Protein AF-A0AAV2BZY0-F1 (afdb_monomer)

Radius of gyration: 17.58 Å; Cα contacts (8 Å, |Δi|>4): 287; chains: 1; bounding box: 52×37×57 Å

Foldseek 3Di:
DPPPDFDWFKAKEKEFFFFWPDQPPVCVVPAAWKWKWKDFPRDIDTFAIDHGCPVPRTGPDGIDMDIDTAGPDQQRGAKMKIWIWRQDPPRDIDGQAMDIHRRQVVQWDDDDDDPPDPDDDPSYTYRYDQQQPPDCVVPVRDIHSDDD

Solvent-accessible surface area (backbone atoms only — not comparable to full-atom values): 8753 Å² total; per-residue (Å²): 134,88,84,78,70,79,54,69,36,47,30,34,41,38,39,50,38,52,25,65,43,82,58,58,78,85,52,57,84,74,59,47,25,40,28,42,42,40,36,42,87,93,45,80,46,75,52,58,61,18,81,46,37,90,86,42,45,42,36,84,53,45,69,49,74,51,80,41,82,39,48,66,52,65,92,64,44,60,48,39,35,41,31,37,30,29,49,46,81,93,76,45,72,42,80,77,29,62,42,73,43,68,62,53,65,82,35,54,55,75,82,83,74,68,95,78,76,88,69,76,77,70,75,54,48,38,30,56,46,72,45,62,80,67,55,58,86,84,36,82,53,51,64,40,27,49,78,132

pLDDT: mean 74.7, std 18.31, range [28.97, 95.56]

Organism: NCBI:txid280406

Sequence (148 aa):
PFEIRPRFAVHRIEILLWGLRELRRSHWRHVDRPRIDIECAGHLLHSSVIFNYRQHSNFPKTLECMDLELPEQEEYLPPLILKLIDTKSFGRKNVIATHVLTRLQEYIFRPQTSIGDKNSYSRVSHIVLNVEHAEQDEYPDAFLVTTV

Nearest PDB structures (foldseek):
  9b8k-assembly1_A  TM=9.114E-01  e=7.476E-09  Homo sapiens
  1dji-assembly2_B  TM=6.423E-01  e=4.759E-03  Rattus norvegicus
  7t8t-assembly1_A  TM=6.866E-01  e=1.236E-02  Rattus norvegicus
  1djw-assembly1_A  TM=6.329E-01  e=1.169E-02  Rattus norvegicus
  1djy-assembly2_B  TM=5.702E-01  e=1.236E-02  Rattus norvegicus

Secondary structure (DSSP, 8-state):
--S-PPPEEEEEEEEE--B-B---HHHHTT-SSEEEEEEETTEEEEPPP-S-TTT--B-S-SEEEEEEEEESSGGGPPPEEEEEEEE-GGG-EEEEEEEEES-GGGGEE-----TT--S---S-EEEEEETT---TTT-TT--B----

InterPro domains:
  IPR037721 Ferlin family [PTHR12546] (1-119)

Mean predicted aligned error: 9.79 Å

Structure (mmCIF, N/CA/C/O backbone):
data_AF-A0AAV2BZY0-F1
#
_entry.id   AF-A0AAV2BZY0-F1
#
loop_
_atom_site.group_PDB
_atom_site.id
_atom_site.type_symbol
_atom_site.labe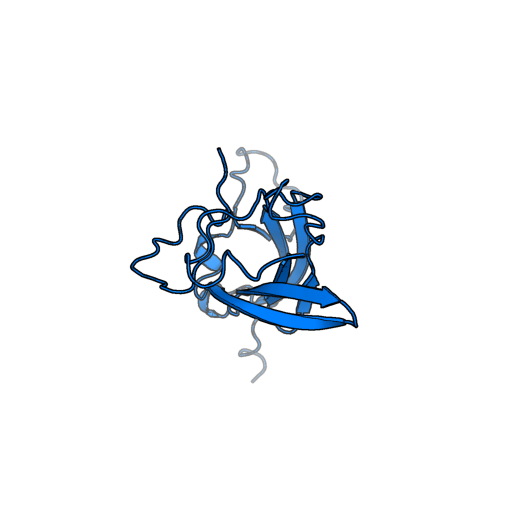l_atom_id
_atom_site.label_alt_id
_atom_site.label_comp_id
_atom_site.label_asym_id
_atom_site.label_entity_id
_atom_site.label_seq_id
_atom_site.pdbx_PDB_ins_code
_atom_site.Cartn_x
_atom_site.Cartn_y
_atom_site.Cartn_z
_atom_site.occupancy
_atom_site.B_iso_or_equiv
_atom_site.auth_seq_id
_atom_site.auth_comp_id
_atom_site.auth_asym_id
_atom_site.auth_atom_id
_atom_site.pdbx_PDB_model_num
ATOM 1 N N . PRO A 1 1 ? -35.177 6.551 16.671 1.00 51.72 1 PRO A N 1
ATOM 2 C CA . PRO A 1 1 ? -34.163 5.984 17.596 1.00 51.72 1 PRO A CA 1
ATOM 3 C C . PRO A 1 1 ? -32.765 6.546 17.277 1.00 51.72 1 PRO A C 1
ATOM 5 O O . PRO A 1 1 ? -32.208 6.233 16.232 1.00 51.72 1 PRO A O 1
ATOM 8 N N . PHE A 1 2 ? -32.250 7.440 18.128 1.00 54.38 2 PHE A N 1
ATOM 9 C CA . PHE A 1 2 ? -30.999 8.201 17.925 1.00 54.38 2 PHE A CA 1
ATOM 10 C C . PHE A 1 2 ? -29.735 7.429 18.379 1.00 54.38 2 PHE A C 1
ATOM 12 O O . PHE A 1 2 ? -28.619 7.904 18.214 1.00 54.38 2 PHE A O 1
ATOM 19 N N . GLU A 1 3 ? -29.916 6.226 18.930 1.00 57.94 3 GLU A N 1
ATOM 20 C CA . GLU A 1 3 ? -28.905 5.465 19.683 1.00 57.94 3 GLU A CA 1
ATOM 21 C C . GLU A 1 3 ? -28.119 4.414 18.879 1.00 57.94 3 GLU A C 1
ATOM 23 O O . GLU A 1 3 ? -27.300 3.707 19.449 1.00 57.94 3 GLU A O 1
ATOM 28 N N . ILE A 1 4 ? -28.330 4.295 17.564 1.00 68.44 4 ILE A N 1
ATOM 29 C CA . ILE A 1 4 ? -27.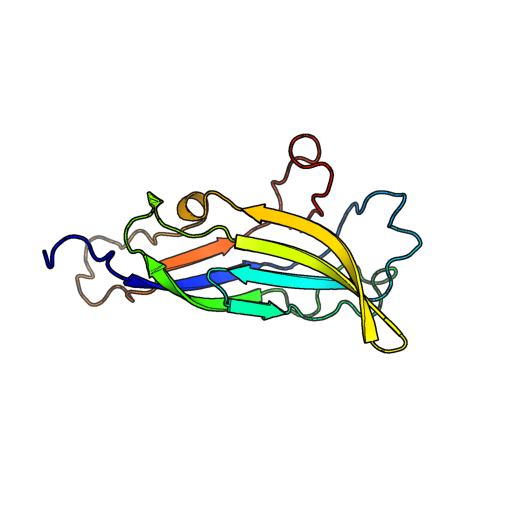715 3.221 16.750 1.00 68.44 4 ILE A CA 1
ATOM 30 C C . ILE A 1 4 ? -26.646 3.743 15.778 1.00 68.44 4 ILE A C 1
ATOM 32 O O . ILE A 1 4 ? -26.139 2.993 14.946 1.00 68.44 4 ILE A O 1
ATOM 36 N N . ARG A 1 5 ? -26.308 5.039 15.822 1.00 72.31 5 ARG A N 1
ATOM 37 C CA . ARG A 1 5 ? -25.278 5.592 14.935 1.00 72.31 5 ARG A CA 1
ATOM 38 C C . ARG A 1 5 ? -23.893 5.269 15.515 1.00 72.31 5 ARG A C 1
ATOM 40 O O . ARG A 1 5 ? -23.619 5.704 16.634 1.00 72.31 5 ARG A O 1
ATOM 47 N N . PRO A 1 6 ? -23.020 4.551 14.784 1.00 75.56 6 PRO A N 1
ATOM 48 C CA . PRO A 1 6 ? -21.655 4.324 15.237 1.00 75.56 6 PRO A CA 1
ATOM 49 C C . PRO A 1 6 ? -20.943 5.665 15.407 1.00 75.56 6 PRO A C 1
ATOM 51 O O . PRO A 1 6 ? -21.145 6.602 14.627 1.00 75.56 6 PRO A O 1
ATOM 54 N N . ARG A 1 7 ? -20.148 5.769 16.469 1.00 86.44 7 ARG A N 1
ATOM 55 C CA . ARG A 1 7 ? -19.311 6.940 16.711 1.00 86.44 7 ARG A CA 1
ATOM 56 C C . ARG A 1 7 ? -18.070 6.820 15.843 1.00 86.44 7 ARG A C 1
ATOM 58 O O . ARG A 1 7 ? -17.599 5.712 15.625 1.00 86.44 7 ARG A O 1
ATOM 65 N N . PHE A 1 8 ? -17.560 7.943 15.356 1.00 89.06 8 PHE A N 1
ATOM 66 C CA . PHE A 1 8 ? -16.366 7.980 14.517 1.00 89.06 8 PHE A CA 1
ATOM 67 C C . PHE A 1 8 ? -15.249 8.740 15.223 1.00 89.06 8 PHE A C 1
ATOM 69 O O . PHE A 1 8 ? -15.494 9.733 15.916 1.00 89.06 8 PHE A O 1
ATOM 76 N N . ALA A 1 9 ? -14.023 8.278 15.015 1.00 88.56 9 ALA A N 1
ATOM 77 C CA . ALA A 1 9 ? -12.807 8.952 15.428 1.00 88.56 9 ALA A CA 1
ATOM 78 C C . ALA A 1 9 ? -11.810 8.981 14.270 1.00 88.56 9 ALA A C 1
ATOM 80 O O . ALA A 1 9 ? -11.793 8.097 13.408 1.00 88.56 9 ALA A O 1
ATOM 81 N N . VAL A 1 10 ? -10.968 10.010 14.261 1.00 88.31 10 VAL A N 1
ATOM 82 C CA . VAL A 1 10 ? -9.883 10.114 13.288 1.00 88.31 10 VAL A CA 1
ATOM 83 C C . VAL A 1 10 ? -8.828 9.068 13.633 1.00 88.31 10 VAL A C 1
ATOM 85 O O . VAL A 1 10 ? -8.380 8.992 14.768 1.00 88.31 10 VAL A O 1
ATOM 88 N N . HIS A 1 11 ? -8.430 8.271 12.656 1.00 87.31 11 HIS A N 1
ATOM 89 C CA . HIS A 1 11 ? -7.357 7.292 12.745 1.00 87.31 11 HIS A CA 1
ATOM 90 C C . HIS A 1 11 ? -6.281 7.670 11.736 1.00 87.31 11 HIS A C 1
ATOM 92 O O . HIS A 1 11 ? -6.602 7.997 10.594 1.00 87.31 11 HIS A O 1
ATOM 98 N N . ARG A 1 12 ? -5.013 7.591 12.137 1.00 89.25 12 ARG A N 1
ATOM 99 C CA . ARG A 1 12 ? -3.873 7.720 11.231 1.00 89.25 12 ARG A CA 1
ATOM 100 C C . ARG A 1 12 ? -3.354 6.334 10.905 1.00 89.25 12 ARG A C 1
ATOM 102 O O . ARG A 1 12 ? -2.847 5.633 11.776 1.00 89.25 12 ARG A O 1
ATOM 109 N N . ILE A 1 13 ? -3.461 5.946 9.645 1.00 88.25 13 ILE A N 1
ATOM 110 C CA . ILE A 1 13 ? -2.843 4.722 9.148 1.00 88.25 13 ILE A CA 1
ATOM 111 C C . ILE A 1 13 ? -1.455 5.078 8.638 1.00 88.25 13 ILE A C 1
ATOM 113 O O . ILE A 1 13 ? -1.320 5.922 7.757 1.00 88.25 13 ILE A O 1
ATOM 117 N N . GLU A 1 14 ? -0.440 4.429 9.191 1.00 87.56 14 GLU A N 1
ATOM 118 C CA . GLU A 1 14 ? 0.966 4.521 8.819 1.00 87.56 14 GLU A CA 1
ATOM 119 C C . GLU A 1 14 ? 1.402 3.189 8.208 1.00 87.56 14 GLU A C 1
ATOM 121 O O . GLU A 1 14 ? 1.343 2.127 8.830 1.00 87.56 14 GLU A O 1
ATOM 126 N N . ILE A 1 15 ? 1.831 3.243 6.953 1.00 85.19 15 ILE A N 1
ATOM 127 C CA . ILE A 1 15 ? 2.228 2.075 6.180 1.00 85.19 15 ILE A CA 1
ATOM 128 C C . ILE A 1 15 ? 3.722 2.147 5.931 1.00 85.19 15 ILE A C 1
ATOM 130 O O . ILE A 1 15 ? 4.226 3.108 5.341 1.00 85.19 15 ILE A O 1
ATOM 134 N N . LEU A 1 16 ? 4.414 1.097 6.357 1.00 85.75 16 LEU A N 1
ATOM 135 C CA . LEU A 1 16 ? 5.848 0.979 6.226 1.00 85.75 16 LEU A CA 1
ATOM 136 C C . LEU A 1 16 ? 6.195 0.133 4.986 1.00 85.75 16 LEU A C 1
ATOM 138 O O . LEU A 1 16 ? 5.862 -1.044 4.887 1.00 85.75 16 LEU A O 1
ATOM 142 N N . LEU A 1 17 ? 6.842 0.760 4.007 1.00 83.81 17 LEU A N 1
ATOM 143 C CA . LEU A 1 17 ? 7.080 0.268 2.653 1.00 83.81 17 LEU A CA 1
ATOM 144 C C . LEU A 1 17 ? 8.581 0.132 2.380 1.00 83.81 17 LEU A C 1
ATOM 146 O O . LEU A 1 17 ? 9.199 1.013 1.796 1.00 83.81 17 LEU A O 1
ATOM 150 N N . TRP A 1 18 ? 9.207 -0.968 2.786 1.00 82.25 18 TRP A N 1
ATOM 151 C CA . TRP A 1 18 ? 10.659 -1.125 2.614 1.00 82.25 18 TRP A CA 1
ATOM 152 C C . TRP A 1 18 ? 11.043 -1.573 1.212 1.00 82.25 18 TRP A C 1
ATOM 154 O O . TRP A 1 18 ? 11.889 -0.959 0.563 1.00 82.25 18 TRP A O 1
ATOM 164 N N . GLY A 1 19 ? 10.394 -2.616 0.707 1.00 81.38 19 GLY A N 1
ATOM 165 C CA . GLY A 1 19 ? 10.652 -3.146 -0.623 1.00 81.38 19 GLY A CA 1
ATOM 166 C C . GLY A 1 19 ? 9.824 -4.379 -0.923 1.00 81.38 19 GLY A C 1
ATOM 167 O O . GLY A 1 19 ? 9.108 -4.863 -0.064 1.00 81.38 19 GLY A O 1
ATOM 168 N N . LEU A 1 20 ? 9.907 -4.882 -2.150 1.00 80.00 20 LEU A N 1
ATOM 169 C CA . LEU A 1 20 ? 9.185 -6.074 -2.593 1.00 80.00 20 LEU A CA 1
ATOM 170 C C . LEU A 1 20 ? 10.152 -7.252 -2.719 1.00 80.00 20 LEU A C 1
ATOM 172 O O . LEU A 1 20 ? 11.071 -7.223 -3.545 1.00 80.00 20 LEU A O 1
ATOM 176 N N . ARG A 1 21 ? 9.926 -8.322 -1.958 1.00 75.69 21 ARG A N 1
ATOM 177 C CA . ARG A 1 21 ? 10.682 -9.578 -2.071 1.00 75.69 21 ARG A CA 1
ATOM 178 C C . ARG A 1 21 ? 9.770 -10.707 -2.542 1.00 75.69 21 ARG A C 1
ATOM 180 O O . ARG A 1 21 ? 8.557 -10.646 -2.382 1.00 75.69 21 ARG A O 1
ATOM 187 N N . GLU A 1 22 ? 10.374 -11.712 -3.173 1.00 67.81 22 GLU A N 1
ATOM 188 C CA . GLU A 1 22 ? 9.730 -13.011 -3.424 1.00 67.81 22 GLU A CA 1
ATOM 189 C C . GLU A 1 22 ? 8.373 -12.967 -4.148 1.00 67.81 22 GLU A C 1
ATOM 191 O O . GLU A 1 22 ? 7.517 -13.827 -3.943 1.00 67.81 22 GLU A O 1
ATOM 196 N N . LEU A 1 23 ? 8.181 -12.015 -5.075 1.00 67.19 23 LEU A N 1
ATOM 197 C CA . LEU A 1 23 ? 7.065 -12.112 -6.021 1.00 67.19 23 LEU A CA 1
ATOM 198 C C . LEU A 1 23 ? 7.095 -13.510 -6.676 1.00 67.19 23 LEU A C 1
ATOM 200 O O . LEU A 1 23 ? 8.172 -14.024 -6.997 1.00 67.19 23 LEU A O 1
ATOM 204 N N . ARG A 1 24 ? 5.936 -14.158 -6.865 1.00 62.59 24 ARG A N 1
ATOM 205 C CA . ARG A 1 24 ? 5.874 -15.496 -7.487 1.00 62.59 24 ARG A CA 1
ATOM 206 C C . ARG A 1 24 ? 6.709 -15.503 -8.779 1.00 62.59 24 ARG A C 1
ATOM 208 O O . ARG A 1 24 ? 6.625 -14.571 -9.583 1.00 62.59 24 ARG A O 1
ATOM 215 N N . ARG A 1 25 ? 7.523 -16.548 -8.995 1.00 56.56 25 ARG A N 1
ATOM 216 C CA . ARG A 1 25 ? 8.479 -16.636 -10.127 1.00 56.56 25 ARG A CA 1
ATOM 217 C C . ARG A 1 25 ? 7.832 -16.416 -11.506 1.00 56.56 25 ARG A C 1
ATOM 219 O O . ARG A 1 25 ? 8.516 -15.956 -12.418 1.00 56.56 25 ARG A O 1
ATOM 226 N N . SER A 1 26 ? 6.536 -16.704 -11.654 1.00 59.69 26 SER A N 1
ATOM 227 C CA . SER A 1 26 ? 5.738 -16.401 -12.853 1.00 59.69 26 SER A CA 1
ATOM 228 C C . SER A 1 26 ? 5.624 -14.897 -13.140 1.00 59.69 26 SER A C 1
ATOM 230 O O . SER A 1 26 ? 5.683 -14.486 -14.296 1.00 59.69 26 SER A O 1
ATOM 232 N N . HIS A 1 27 ? 5.523 -14.064 -12.103 1.00 58.88 27 HIS A N 1
ATOM 233 C CA . HIS A 1 27 ? 5.349 -12.615 -12.213 1.00 58.88 27 HIS A CA 1
ATOM 234 C C . HIS A 1 27 ? 6.687 -11.853 -12.269 1.00 58.88 27 HIS A C 1
ATOM 236 O O . HIS A 1 27 ? 6.748 -10.772 -12.855 1.00 58.88 27 HIS A O 1
ATOM 242 N N . TRP A 1 28 ? 7.786 -12.433 -11.761 1.00 56.81 28 TRP A N 1
ATOM 243 C CA . TRP A 1 28 ? 9.121 -11.798 -11.719 1.00 56.81 28 TRP A CA 1
ATOM 244 C C . TRP A 1 28 ? 9.620 -11.267 -13.064 1.00 56.81 28 TRP A C 1
ATOM 246 O O . TRP A 1 2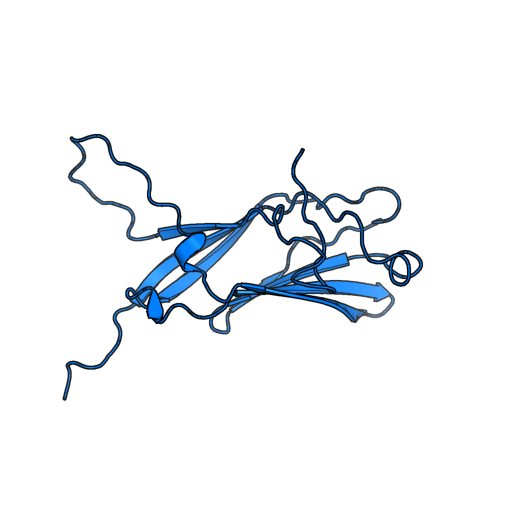8 ? 10.239 -10.207 -13.135 1.00 56.81 28 TRP A O 1
ATOM 256 N N . ARG A 1 29 ? 9.365 -11.994 -14.158 1.00 61.12 29 ARG A N 1
ATOM 257 C CA . ARG A 1 29 ? 9.892 -11.618 -15.480 1.00 61.12 29 ARG A CA 1
ATOM 258 C C . ARG A 1 29 ? 9.192 -10.395 -16.067 1.00 61.12 29 ARG A C 1
ATOM 260 O O . ARG A 1 29 ? 9.771 -9.730 -16.925 1.00 61.12 29 ARG A O 1
ATOM 267 N N . HIS A 1 30 ? 7.994 -10.067 -15.589 1.00 72.62 30 HIS A N 1
ATOM 268 C CA . HIS A 1 30 ? 7.137 -9.071 -16.216 1.00 72.62 30 HIS A CA 1
ATOM 269 C C . HIS A 1 30 ? 6.868 -7.840 -15.366 1.00 72.62 30 HIS A C 1
ATOM 271 O O . HIS A 1 30 ? 6.219 -6.959 -15.900 1.00 72.62 30 HIS A O 1
ATOM 277 N N . VAL A 1 31 ? 7.365 -7.712 -14.134 1.00 82.75 31 VAL A N 1
ATOM 278 C CA . VAL A 1 31 ? 7.217 -6.475 -13.341 1.00 82.75 31 VAL A CA 1
ATOM 279 C C . VAL A 1 31 ? 8.337 -5.484 -13.682 1.00 82.75 31 VAL A C 1
ATOM 281 O O . VAL A 1 31 ? 9.494 -5.879 -13.823 1.00 82.75 31 VAL A O 1
ATOM 284 N N . ASP A 1 32 ? 7.983 -4.209 -13.874 1.00 85.69 32 ASP A N 1
ATOM 285 C CA . ASP A 1 32 ? 8.921 -3.132 -14.244 1.00 85.69 32 ASP A CA 1
ATOM 286 C C . ASP A 1 32 ? 8.880 -2.008 -13.209 1.00 85.69 32 ASP A C 1
ATOM 288 O O . ASP A 1 32 ? 9.880 -1.726 -12.546 1.00 85.69 32 ASP A O 1
ATOM 292 N N . ARG A 1 33 ? 7.687 -1.428 -13.024 1.00 90.12 33 ARG A N 1
ATOM 293 C CA . ARG A 1 33 ? 7.473 -0.237 -12.203 1.00 90.12 33 ARG A CA 1
ATOM 294 C C . ARG A 1 33 ? 6.337 -0.444 -11.205 1.00 90.12 33 ARG A C 1
ATOM 296 O O . ARG A 1 33 ? 5.242 0.105 -11.387 1.00 90.12 33 ARG A O 1
ATOM 303 N N . PRO A 1 34 ? 6.557 -1.289 -10.186 1.00 89.88 34 PRO A N 1
ATOM 304 C CA . PRO A 1 34 ? 5.539 -1.599 -9.207 1.00 89.88 34 PRO A CA 1
ATOM 305 C C . PRO A 1 34 ? 5.304 -0.439 -8.238 1.00 89.88 34 PRO A C 1
ATOM 307 O O . PRO A 1 34 ? 6.203 0.346 -7.929 1.00 89.88 34 PRO A O 1
ATOM 310 N N . ARG A 1 35 ? 4.079 -0.374 -7.732 1.00 91.94 35 ARG A N 1
ATOM 311 C CA . ARG A 1 35 ? 3.652 0.454 -6.604 1.00 91.94 35 ARG A CA 1
ATOM 312 C C . ARG A 1 35 ? 2.580 -0.279 -5.808 1.00 91.94 35 ARG A C 1
ATOM 314 O O . ARG A 1 35 ? 1.984 -1.223 -6.324 1.00 91.94 35 ARG A O 1
ATOM 321 N N . ILE A 1 36 ? 2.285 0.188 -4.606 1.00 91.44 36 ILE A N 1
ATOM 322 C CA . ILE A 1 36 ? 1.183 -0.315 -3.794 1.00 91.44 36 ILE A CA 1
ATOM 323 C C . ILE A 1 36 ? 0.086 0.749 -3.744 1.00 91.44 36 ILE A C 1
ATOM 325 O O . ILE A 1 36 ? 0.334 1.902 -3.400 1.00 91.44 36 ILE A O 1
ATOM 329 N N . ASP A 1 37 ? -1.128 0.347 -4.101 1.00 93.50 37 ASP A N 1
ATOM 330 C CA . ASP A 1 37 ? -2.345 1.125 -3.898 1.00 93.50 37 ASP A CA 1
ATOM 331 C C . ASP A 1 37 ? -2.990 0.632 -2.586 1.00 93.50 37 ASP A C 1
ATOM 333 O O . ASP A 1 37 ? -3.318 -0.549 -2.466 1.00 93.50 37 ASP A O 1
ATOM 337 N N . ILE A 1 38 ? -3.120 1.517 -1.594 1.00 92.56 38 ILE A N 1
ATOM 338 C CA . ILE A 1 38 ? -3.696 1.255 -0.269 1.00 92.56 38 ILE A CA 1
ATOM 339 C C . ILE A 1 38 ? -5.104 1.846 -0.217 1.00 92.56 38 ILE A C 1
ATOM 341 O O . ILE A 1 38 ? -5.273 3.051 -0.388 1.00 92.56 38 ILE A O 1
ATOM 345 N N . GLU A 1 39 ? -6.108 1.018 0.043 1.00 94.81 39 GLU A N 1
ATOM 346 C CA . GLU A 1 39 ? -7.518 1.401 0.044 1.00 94.81 39 GLU A CA 1
ATOM 347 C C . GLU A 1 39 ? -8.187 1.037 1.375 1.00 94.81 39 GLU A C 1
ATOM 349 O O . GLU A 1 39 ? -8.107 -0.106 1.819 1.00 94.81 39 GLU A O 1
ATOM 354 N N . CYS A 1 40 ? -8.867 1.994 2.005 1.00 93.50 40 CYS A N 1
ATOM 355 C CA . CYS A 1 40 ? -9.621 1.786 3.244 1.00 93.50 40 CYS A CA 1
ATOM 356 C C . CYS A 1 40 ? -10.816 2.727 3.298 1.00 93.50 40 CYS A C 1
ATOM 358 O O . CYS A 1 40 ? -10.657 3.916 3.034 1.00 93.50 40 CYS A O 1
ATOM 360 N N . ALA A 1 41 ? -12.001 2.236 3.670 1.00 92.19 41 ALA A N 1
ATOM 361 C CA . ALA A 1 41 ? -13.184 3.085 3.865 1.00 92.19 41 ALA A CA 1
ATOM 362 C C . ALA A 1 41 ? -13.463 4.056 2.687 1.00 92.19 41 ALA A C 1
ATOM 364 O O . ALA A 1 41 ? -13.816 5.216 2.895 1.00 92.19 41 ALA A O 1
ATOM 365 N N . GLY A 1 42 ? -13.226 3.620 1.443 1.00 92.38 42 GLY A N 1
ATOM 366 C CA . GLY A 1 42 ? -13.386 4.446 0.235 1.00 92.38 42 GLY A CA 1
ATOM 367 C C . GLY A 1 42 ? -12.276 5.477 -0.026 1.00 92.38 42 GLY A C 1
ATOM 368 O O . GLY A 1 42 ? -12.345 6.198 -1.018 1.00 92.38 42 GLY A O 1
ATOM 369 N N . HIS A 1 43 ? -11.251 5.543 0.822 1.00 95.00 43 HIS A N 1
ATOM 370 C CA . HIS A 1 43 ? -10.066 6.375 0.628 1.00 95.00 43 HIS A CA 1
ATOM 371 C C . HIS A 1 43 ? -8.958 5.566 -0.038 1.00 95.00 43 HIS A C 1
ATOM 373 O O . HIS A 1 43 ? -8.799 4.379 0.242 1.00 95.00 43 HIS A O 1
ATOM 379 N N . LEU A 1 44 ? -8.187 6.219 -0.908 1.00 95.56 44 LEU A N 1
ATOM 380 C CA . LEU A 1 44 ? -7.127 5.599 -1.696 1.00 95.56 44 LEU A CA 1
ATOM 381 C C . LEU A 1 44 ? -5.829 6.395 -1.552 1.00 95.56 44 LEU A C 1
ATOM 383 O O . LEU A 1 44 ? -5.792 7.595 -1.821 1.00 95.56 44 LEU A O 1
ATOM 387 N N . LEU A 1 45 ? -4.759 5.704 -1.179 1.00 94.69 45 LEU A N 1
ATOM 388 C CA . LEU A 1 45 ? -3.400 6.219 -1.089 1.00 94.69 45 LEU A CA 1
ATOM 389 C C . LEU A 1 45 ? -2.508 5.428 -2.041 1.00 94.69 45 LEU A C 1
ATOM 391 O O . LEU A 1 45 ? -2.546 4.201 -2.081 1.00 94.69 45 LEU A O 1
ATOM 395 N N . HIS A 1 46 ? -1.687 6.132 -2.806 1.00 94.56 46 HIS A N 1
ATOM 396 C CA . HIS A 1 46 ? -0.714 5.518 -3.700 1.00 94.56 46 HIS A CA 1
ATOM 397 C C . HIS A 1 46 ? 0.672 5.638 -3.090 1.00 94.56 46 HIS A C 1
ATOM 399 O O . HIS A 1 46 ? 1.093 6.744 -2.754 1.00 94.56 46 HIS A O 1
ATOM 405 N N . SER A 1 47 ? 1.401 4.529 -3.005 1.00 92.25 47 SER A N 1
ATOM 406 C CA . SER A 1 47 ? 2.820 4.593 -2.688 1.00 92.25 47 SER A CA 1
ATOM 407 C C . SER A 1 47 ? 3.608 5.261 -3.812 1.00 92.25 47 SER A C 1
ATOM 409 O O . SER A 1 47 ? 3.196 5.297 -4.979 1.00 92.25 47 SER A O 1
ATOM 411 N N . SER A 1 48 ? 4.831 5.671 -3.482 1.00 91.56 48 SER A N 1
ATOM 412 C CA . SER A 1 48 ? 5.873 5.889 -4.487 1.00 91.56 48 SER A CA 1
ATOM 413 C C . SER A 1 48 ? 6.039 4.679 -5.430 1.00 91.56 48 SER A C 1
ATOM 415 O O . SER A 1 48 ? 5.819 3.524 -5.051 1.00 91.56 48 SER A O 1
ATOM 417 N N . VAL A 1 49 ? 6.406 4.951 -6.686 1.00 91.06 49 VAL A N 1
ATOM 418 C CA . VAL A 1 49 ? 6.694 3.924 -7.698 1.00 91.06 49 VAL A CA 1
ATOM 419 C C . VAL A 1 49 ? 8.154 3.503 -7.581 1.00 91.06 49 VAL A C 1
ATOM 421 O O . VAL A 1 49 ? 9.050 4.348 -7.550 1.00 91.06 49 VAL A O 1
ATOM 424 N N . ILE A 1 50 ? 8.410 2.199 -7.595 1.00 90.25 50 ILE A N 1
ATOM 425 C CA . ILE A 1 50 ? 9.760 1.664 -7.768 1.00 90.25 50 ILE A CA 1
ATOM 426 C C . ILE A 1 50 ? 10.103 1.745 -9.256 1.00 90.25 50 ILE A C 1
ATOM 428 O O . ILE A 1 50 ? 9.515 1.035 -10.060 1.00 90.25 50 ILE A O 1
ATOM 432 N N . PHE A 1 51 ? 11.036 2.612 -9.657 1.00 88.81 51 PHE A N 1
ATOM 433 C CA . PHE A 1 51 ? 11.304 2.850 -11.085 1.00 88.81 51 PHE A CA 1
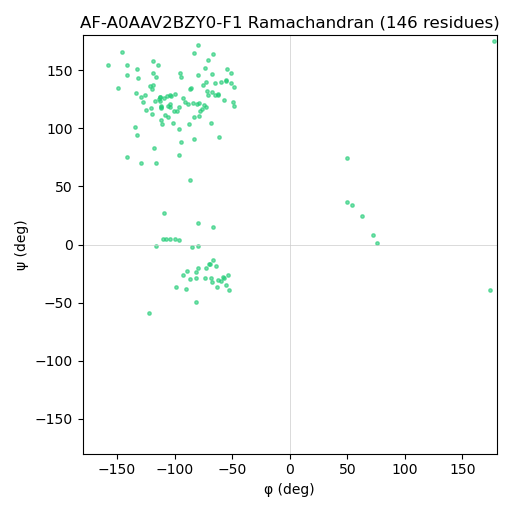ATOM 434 C C . PHE A 1 51 ? 12.054 1.719 -11.797 1.00 88.81 51 PHE A C 1
ATOM 436 O O . PHE A 1 51 ? 11.899 1.561 -13.005 1.00 88.81 51 PHE A O 1
ATOM 443 N N . ASN A 1 52 ? 12.877 0.961 -11.073 1.00 84.62 52 ASN A N 1
ATOM 444 C CA . ASN A 1 52 ? 13.660 -0.138 -11.628 1.00 84.62 52 ASN A CA 1
ATOM 445 C C . ASN A 1 52 ? 13.693 -1.302 -10.640 1.00 84.62 52 ASN A C 1
ATOM 447 O O . ASN A 1 52 ? 14.699 -1.533 -9.970 1.00 84.62 52 ASN A O 1
ATOM 451 N N . TYR A 1 53 ? 12.580 -2.033 -10.555 1.00 84.56 53 TYR A N 1
ATOM 452 C CA . TYR A 1 53 ? 12.409 -3.111 -9.577 1.00 84.56 53 TYR A CA 1
ATOM 453 C C . TYR A 1 53 ? 13.515 -4.175 -9.639 1.00 84.56 53 TYR A C 1
ATOM 455 O O . TYR A 1 53 ? 13.940 -4.703 -8.615 1.00 84.56 53 TYR A O 1
ATOM 463 N N . ARG A 1 54 ? 14.018 -4.459 -10.845 1.00 80.56 54 ARG A N 1
ATOM 464 C CA . ARG A 1 54 ? 15.040 -5.488 -11.073 1.00 80.56 54 ARG A CA 1
ATOM 465 C C . ARG A 1 54 ? 16.403 -5.128 -10.486 1.00 80.56 54 ARG A C 1
ATOM 467 O O . ARG A 1 54 ? 17.167 -6.033 -10.170 1.00 80.56 54 ARG A O 1
ATOM 474 N N . GLN A 1 55 ? 16.721 -3.838 -10.388 1.00 84.06 55 GLN A N 1
ATOM 475 C CA . GLN A 1 55 ? 17.976 -3.358 -9.799 1.00 84.06 55 GLN A CA 1
ATOM 476 C C . GLN A 1 55 ? 17.786 -2.907 -8.349 1.00 84.06 55 GLN A C 1
ATOM 478 O O . GLN A 1 55 ? 18.653 -3.135 -7.511 1.00 84.06 55 GLN A O 1
ATOM 483 N N . HIS A 1 56 ? 16.640 -2.293 -8.052 1.00 84.38 56 HIS A N 1
ATOM 484 C CA . HIS A 1 56 ? 16.309 -1.727 -6.754 1.00 84.38 56 HIS A CA 1
ATOM 485 C C . HIS A 1 56 ? 14.893 -2.147 -6.368 1.00 84.38 56 HIS A C 1
ATOM 487 O O . HIS A 1 56 ? 13.915 -1.573 -6.835 1.00 84.38 56 HIS A O 1
ATOM 493 N N . SER A 1 57 ? 14.781 -3.148 -5.496 1.00 85.25 57 SER A N 1
ATOM 494 C CA . SER A 1 57 ? 13.492 -3.678 -5.039 1.00 85.25 57 SER A CA 1
ATOM 495 C C . SER A 1 57 ? 12.824 -2.841 -3.946 1.00 85.25 57 SER A C 1
ATOM 497 O O . SER A 1 57 ? 11.753 -3.217 -3.480 1.00 85.25 57 SER A O 1
ATOM 499 N N . ASN A 1 58 ? 13.463 -1.760 -3.499 1.00 88.38 58 ASN A N 1
ATOM 500 C CA . ASN A 1 58 ? 13.019 -0.955 -2.365 1.00 88.38 58 ASN A CA 1
ATOM 501 C C . ASN A 1 58 ? 12.194 0.248 -2.818 1.00 88.38 58 ASN A C 1
ATOM 503 O O . ASN A 1 58 ? 12.448 0.816 -3.884 1.00 88.38 58 ASN A O 1
ATOM 507 N N . PHE A 1 59 ? 11.226 0.653 -1.997 1.00 88.38 59 PHE A N 1
ATOM 508 C CA . PHE A 1 59 ? 10.464 1.866 -2.271 1.00 88.38 59 PHE A CA 1
ATOM 509 C C . PHE A 1 59 ? 11.322 3.110 -2.012 1.00 88.38 59 PHE A C 1
ATOM 511 O O . PHE A 1 59 ? 12.051 3.155 -1.021 1.00 88.38 59 PHE A O 1
ATOM 518 N N . PRO A 1 60 ? 11.224 4.147 -2.864 1.00 90.31 60 PRO A N 1
ATOM 519 C CA . PRO A 1 60 ? 11.893 5.424 -2.621 1.00 90.31 60 PRO A CA 1
ATOM 520 C C . PRO A 1 60 ? 11.467 6.104 -1.314 1.00 90.31 60 PRO A C 1
ATOM 522 O O . PRO A 1 60 ? 12.262 6.818 -0.708 1.00 90.31 60 PRO A O 1
ATOM 525 N N . LYS A 1 61 ? 10.210 5.905 -0.898 1.00 89.88 61 LYS A N 1
ATOM 526 C CA . LYS A 1 61 ? 9.655 6.430 0.351 1.00 89.88 61 LYS A CA 1
ATOM 527 C C . LYS A 1 61 ? 9.179 5.276 1.228 1.00 89.88 61 LYS A C 1
ATOM 529 O O . LYS A 1 61 ? 8.256 4.561 0.847 1.00 89.88 61 LYS A O 1
ATOM 534 N N . THR A 1 62 ? 9.800 5.137 2.398 1.00 86.06 62 THR A N 1
ATOM 535 C CA . THR A 1 62 ? 9.555 4.026 3.328 1.00 86.06 62 THR A CA 1
ATOM 536 C C . THR A 1 62 ? 8.298 4.199 4.171 1.00 86.06 62 THR A C 1
ATOM 538 O O . THR A 1 62 ? 7.793 3.218 4.686 1.00 86.06 62 THR A O 1
ATOM 541 N N . LEU A 1 63 ? 7.777 5.414 4.335 1.00 86.69 63 LEU A N 1
ATOM 542 C CA . LEU A 1 63 ? 6.595 5.669 5.159 1.00 86.69 63 LEU A CA 1
ATOM 543 C C . LEU A 1 63 ? 5.554 6.436 4.353 1.00 86.69 63 LEU A C 1
ATOM 545 O O . LEU A 1 63 ? 5.821 7.542 3.883 1.00 86.69 63 LEU A O 1
ATOM 549 N N . GLU A 1 64 ? 4.361 5.874 4.234 1.00 89.31 64 GLU A N 1
ATOM 550 C CA . GLU A 1 64 ? 3.184 6.562 3.711 1.00 89.31 64 GLU A CA 1
ATOM 551 C C . GLU A 1 64 ? 2.109 6.603 4.796 1.00 89.31 64 GLU A C 1
ATOM 553 O O . GLU A 1 64 ? 2.025 5.693 5.618 1.00 89.31 64 GLU A O 1
ATOM 558 N N . CYS A 1 65 ? 1.291 7.654 4.826 1.00 89.69 65 CYS A N 1
ATOM 559 C CA . CYS A 1 65 ? 0.218 7.754 5.806 1.00 89.69 65 CYS A CA 1
ATOM 560 C C . CYS A 1 65 ? -1.061 8.357 5.228 1.00 89.69 65 CYS A C 1
ATOM 562 O O . CYS A 1 65 ? -1.026 9.107 4.251 1.00 89.69 65 CYS A O 1
ATOM 564 N N . MET A 1 66 ? -2.192 8.018 5.843 1.00 91.88 66 MET A N 1
ATOM 565 C CA . MET A 1 66 ? -3.488 8.643 5.586 1.00 91.88 66 MET A CA 1
ATOM 566 C C . MET A 1 66 ? -4.276 8.799 6.884 1.00 91.88 66 MET A C 1
ATOM 568 O O . MET A 1 66 ? -4.213 7.933 7.756 1.00 9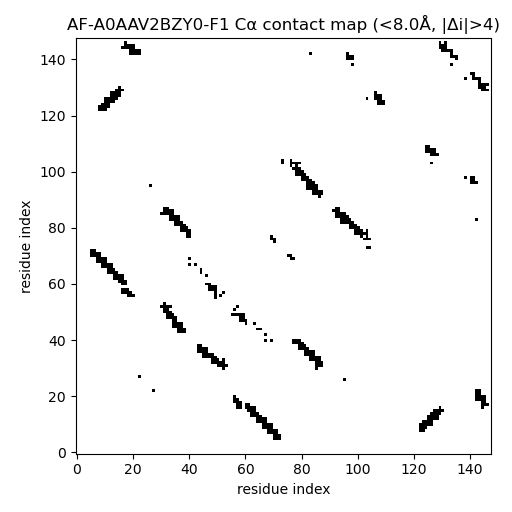1.88 66 MET A O 1
ATOM 572 N N . ASP A 1 67 ? -5.045 9.880 6.976 1.00 92.31 67 ASP A N 1
ATOM 573 C CA . ASP A 1 67 ? -5.958 10.133 8.088 1.00 92.31 67 ASP A CA 1
ATOM 574 C C . ASP A 1 67 ? -7.391 9.838 7.636 1.00 92.31 67 ASP A C 1
ATOM 576 O O . ASP A 1 67 ? -7.826 10.344 6.600 1.00 92.31 67 ASP A O 1
ATOM 580 N N . LEU A 1 68 ? -8.114 9.016 8.398 1.00 92.25 68 LEU A N 1
ATOM 581 C CA . LEU A 1 68 ? -9.456 8.528 8.070 1.00 92.25 68 LEU A CA 1
ATOM 582 C C . LEU A 1 68 ? -10.403 8.689 9.255 1.00 92.25 68 LEU A C 1
ATOM 584 O O . LEU A 1 68 ? -10.019 8.434 10.393 1.00 92.25 68 LEU A O 1
ATOM 588 N N . GLU A 1 69 ? -11.666 9.020 9.001 1.00 91.62 69 GLU A N 1
ATOM 589 C CA . GLU A 1 69 ? -12.722 8.861 10.003 1.00 91.62 69 GLU A CA 1
ATOM 590 C C . GLU A 1 69 ? -13.224 7.415 9.982 1.00 91.62 69 GLU A C 1
ATOM 592 O O . GLU A 1 69 ? -13.887 6.989 9.036 1.00 91.62 69 GLU A O 1
ATOM 597 N N . LEU A 1 70 ? -12.908 6.653 11.031 1.00 90.50 70 LEU A N 1
ATOM 598 C CA . LEU A 1 70 ? -13.318 5.255 11.187 1.00 90.50 70 LEU A CA 1
ATOM 599 C C . LEU A 1 70 ? -14.194 5.086 12.437 1.00 90.50 70 LEU A C 1
ATOM 601 O O . LEU A 1 70 ? -14.116 5.922 13.345 1.00 90.50 70 LEU A O 1
ATOM 605 N N . PRO A 1 71 ? -15.025 4.030 12.510 1.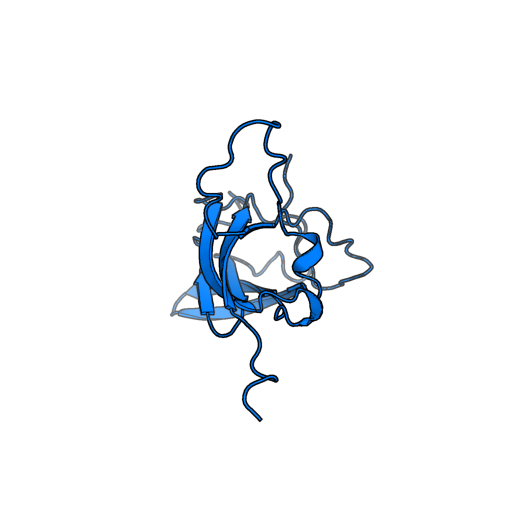00 90.12 71 PRO A N 1
ATOM 606 C CA . PRO A 1 71 ? -15.797 3.729 13.710 1.00 90.12 71 PRO A CA 1
ATOM 607 C C . PRO A 1 71 ? -14.909 3.598 14.957 1.00 90.12 71 PRO A C 1
ATOM 609 O O . PRO A 1 71 ? -13.820 3.039 14.888 1.00 90.12 71 PRO A O 1
ATOM 612 N N . GLU A 1 72 ? -15.375 4.107 16.100 1.00 85.75 72 GLU A N 1
ATOM 613 C CA . GLU A 1 72 ? -14.698 3.940 17.396 1.00 85.75 72 GLU A CA 1
ATOM 614 C C . GLU A 1 72 ? -14.733 2.476 17.858 1.00 85.75 72 GLU A C 1
ATOM 616 O O . GLU A 1 72 ? -13.814 2.020 18.531 1.00 85.75 72 GLU A O 1
ATOM 621 N N . GLN A 1 73 ? -15.796 1.745 17.514 1.00 85.38 73 GLN A N 1
ATOM 622 C CA . GLN A 1 73 ? -15.919 0.323 17.818 1.00 85.38 73 GLN A CA 1
ATOM 623 C C . GLN A 1 73 ? -15.098 -0.515 16.833 1.00 85.38 73 GLN A C 1
ATOM 625 O O . GLN A 1 73 ? -15.323 -0.472 15.621 1.00 85.38 73 GLN A O 1
ATOM 630 N N . GLU A 1 74 ? -14.171 -1.301 17.376 1.00 83.19 74 GLU A N 1
ATOM 631 C CA . GLU A 1 74 ? -13.190 -2.085 16.622 1.00 83.19 74 GLU A CA 1
ATOM 632 C C . GLU A 1 74 ? -13.832 -3.146 15.722 1.00 83.19 74 GLU A C 1
ATOM 634 O O . GLU A 1 74 ? -13.322 -3.429 14.641 1.00 83.19 74 GLU A O 1
ATOM 639 N N . GLU A 1 75 ? -14.992 -3.680 16.110 1.00 85.06 75 GLU A N 1
ATOM 640 C CA . GLU A 1 75 ? -15.726 -4.694 15.344 1.00 85.06 75 GLU A CA 1
ATOM 641 C C . GLU A 1 75 ? -16.316 -4.144 14.039 1.00 85.06 75 GLU A C 1
ATOM 643 O O . GLU A 1 75 ? -16.694 -4.912 13.153 1.00 85.06 75 GLU A O 1
ATOM 648 N N . TYR A 1 76 ? -16.412 -2.817 13.920 1.00 89.00 76 TYR A N 1
ATOM 649 C CA . TYR A 1 76 ? -16.919 -2.135 12.733 1.00 89.00 76 TYR A CA 1
ATOM 650 C C . TYR A 1 76 ? -15.811 -1.511 11.885 1.00 89.00 76 TYR A C 1
ATOM 652 O O . TYR A 1 76 ? -16.119 -0.833 10.900 1.00 89.00 76 TYR A O 1
ATOM 660 N N . LEU A 1 77 ? -14.536 -1.719 12.233 1.00 88.62 77 LEU A N 1
ATOM 661 C CA . LEU A 1 77 ? -13.441 -1.230 11.406 1.00 88.62 77 LEU A CA 1
ATOM 662 C C . LEU A 1 77 ? -13.495 -1.897 10.021 1.00 88.62 77 LEU A C 1
ATOM 664 O O . LEU A 1 77 ? -13.599 -3.121 9.920 1.00 88.62 77 LEU A O 1
ATOM 668 N N . PRO A 1 78 ? -13.449 -1.106 8.936 1.00 92.38 78 PRO A N 1
ATOM 669 C CA . PRO A 1 78 ? -13.486 -1.649 7.589 1.00 92.38 78 PRO A CA 1
ATOM 670 C C . PRO A 1 78 ? -12.173 -2.373 7.257 1.00 92.38 78 PRO A C 1
ATOM 672 O O . PRO A 1 78 ? -11.141 -2.084 7.861 1.00 92.38 78 PRO A O 1
ATOM 675 N N . PRO A 1 79 ? -12.169 -3.278 6.266 1.00 90.62 79 PRO A N 1
ATOM 676 C CA . PRO A 1 79 ? -10.936 -3.908 5.822 1.00 90.62 79 PRO A CA 1
ATOM 677 C C . PRO A 1 79 ? -10.009 -2.891 5.146 1.00 90.62 79 PRO A C 1
ATOM 679 O O . PRO A 1 79 ? -10.464 -1.990 4.435 1.00 90.62 79 PRO A O 1
ATOM 682 N N . LEU A 1 80 ? -8.704 -3.095 5.305 1.00 89.81 80 LEU A N 1
ATOM 683 C CA . LEU A 1 80 ? -7.682 -2.389 4.539 1.00 89.81 80 LEU A CA 1
ATOM 684 C C . LEU A 1 80 ? -7.179 -3.274 3.408 1.00 89.81 80 LEU A C 1
ATOM 686 O O . LEU A 1 80 ? -6.776 -4.415 3.621 1.00 89.81 80 LEU A O 1
ATOM 690 N N . ILE A 1 81 ? -7.167 -2.732 2.201 1.00 90.56 81 ILE A N 1
ATOM 691 C CA . ILE A 1 81 ? -6.799 -3.455 0.992 1.00 90.56 81 ILE A CA 1
ATOM 692 C C . ILE A 1 81 ? -5.484 -2.887 0.458 1.00 90.56 81 ILE A C 1
ATOM 694 O O . ILE A 1 81 ? -5.366 -1.689 0.220 1.00 90.56 81 ILE A O 1
ATOM 698 N N . LEU A 1 82 ? -4.505 -3.756 0.227 1.00 90.19 82 LEU A N 1
ATOM 699 C CA . LEU A 1 82 ? -3.219 -3.441 -0.389 1.00 90.19 82 LEU A CA 1
ATOM 700 C C . LEU A 1 82 ? -3.152 -4.113 -1.761 1.00 90.19 82 LEU A C 1
ATOM 702 O O . LEU A 1 82 ? -3.176 -5.338 -1.864 1.00 90.19 82 LEU A O 1
ATOM 706 N N . LYS A 1 83 ? -3.051 -3.330 -2.832 1.00 89.06 83 LYS A N 1
ATOM 707 C CA . LYS A 1 83 ? -2.946 -3.833 -4.208 1.00 89.06 83 LYS A CA 1
ATOM 708 C C . LYS A 1 83 ? -1.567 -3.522 -4.762 1.00 89.06 83 LYS A C 1
ATOM 710 O O . LYS A 1 83 ? -1.216 -2.357 -4.923 1.00 89.06 83 LYS A O 1
ATOM 715 N N . LEU A 1 84 ? -0.802 -4.549 -5.110 1.00 88.31 84 LEU A N 1
ATOM 716 C CA . LEU A 1 84 ? 0.434 -4.377 -5.863 1.00 88.31 84 LEU A CA 1
ATOM 717 C C . LEU A 1 84 ? 0.089 -4.155 -7.333 1.00 88.31 84 LEU A C 1
ATOM 719 O O . LEU A 1 84 ? -0.433 -5.049 -8.000 1.00 88.31 84 LEU A O 1
ATOM 723 N N . ILE A 1 85 ? 0.402 -2.971 -7.843 1.00 89.81 85 ILE A N 1
ATOM 724 C CA . ILE A 1 85 ? 0.128 -2.557 -9.215 1.00 89.81 85 ILE A CA 1
ATOM 725 C C . ILE A 1 85 ? 1.443 -2.380 -9.964 1.00 89.81 85 ILE A C 1
ATOM 727 O O . ILE A 1 85 ? 2.282 -1.579 -9.565 1.00 89.81 85 ILE A O 1
ATOM 731 N N . ASP A 1 86 ? 1.602 -3.050 -11.099 1.00 88.81 86 ASP A N 1
ATOM 732 C CA . ASP A 1 86 ? 2.684 -2.765 -12.040 1.00 88.81 86 ASP A CA 1
ATOM 733 C C . ASP A 1 86 ? 2.242 -1.689 -13.039 1.00 88.81 86 ASP A C 1
ATOM 735 O O . ASP A 1 86 ? 1.251 -1.845 -13.762 1.00 88.81 86 ASP A O 1
ATOM 739 N N . THR A 1 87 ? 2.975 -0.574 -13.061 1.00 86.00 87 THR A N 1
ATOM 740 C CA . THR A 1 87 ? 2.697 0.579 -13.925 1.00 86.00 87 THR A CA 1
ATOM 741 C C . THR A 1 87 ? 3.543 0.493 -15.193 1.00 86.00 87 THR A C 1
ATOM 743 O O . THR A 1 87 ? 4.712 0.863 -15.214 1.00 86.00 87 THR A O 1
ATOM 746 N N . LYS A 1 88 ? 2.962 0.025 -16.294 1.00 83.12 88 LYS A N 1
ATOM 747 C CA . LYS A 1 88 ? 3.660 -0.088 -17.580 1.00 83.12 88 LYS A CA 1
ATOM 748 C C . LYS A 1 88 ? 3.755 1.239 -18.330 1.00 83.12 88 LYS A C 1
ATOM 750 O O . LYS A 1 88 ? 3.148 2.251 -17.976 1.00 83.12 88 LYS A O 1
ATOM 755 N N . SER A 1 89 ? 4.524 1.223 -19.420 1.00 79.81 89 SER A N 1
ATOM 756 C CA . SER A 1 89 ? 4.489 2.288 -20.421 1.00 79.81 89 SER A CA 1
ATOM 757 C C . SER A 1 89 ? 3.059 2.505 -20.930 1.00 79.81 89 SER A C 1
ATOM 759 O O . SER A 1 89 ? 2.228 1.593 -20.924 1.00 79.81 89 SER A O 1
ATOM 761 N N . PHE A 1 90 ? 2.770 3.742 -21.344 1.00 79.00 90 PHE A N 1
ATOM 762 C CA . PHE A 1 90 ? 1.445 4.166 -21.816 1.00 79.00 90 PHE A CA 1
ATOM 763 C C . PHE A 1 90 ? 0.324 4.070 -20.766 1.00 79.00 90 PHE A C 1
ATOM 765 O O . PHE A 1 90 ? -0.844 3.940 -21.115 1.00 79.00 90 PHE A O 1
ATOM 772 N N . GLY A 1 91 ? 0.667 4.120 -19.473 1.00 79.25 91 GLY A N 1
ATOM 773 C CA . GLY A 1 91 ? -0.312 4.213 -18.385 1.00 79.25 91 GLY A CA 1
ATOM 774 C C . GLY A 1 91 ? -1.104 2.932 -18.116 1.00 79.25 91 GLY A C 1
ATOM 775 O O . GLY A 1 91 ? -2.035 2.959 -17.313 1.00 79.25 91 GLY A O 1
ATOM 776 N N . ARG A 1 92 ? -0.745 1.807 -18.747 1.00 86.75 92 ARG A N 1
ATOM 777 C CA . ARG A 1 92 ? -1.358 0.504 -18.458 1.00 86.75 92 ARG A CA 1
ATOM 778 C C . ARG A 1 92 ? -1.013 0.088 -17.028 1.00 86.75 92 ARG A C 1
ATOM 780 O O . ARG A 1 92 ? 0.156 0.092 -16.647 1.00 86.75 92 ARG A O 1
ATOM 787 N N . LYS A 1 93 ? -2.030 -0.278 -16.251 1.00 88.88 93 LYS A N 1
ATOM 788 C CA . LYS A 1 93 ? -1.893 -0.724 -14.862 1.00 88.88 93 LYS A CA 1
ATOM 789 C C . LYS A 1 93 ? -2.363 -2.166 -14.761 1.00 88.88 93 LYS A C 1
ATOM 791 O O . LYS A 1 93 ? -3.506 -2.447 -15.105 1.00 88.88 93 LYS A O 1
ATOM 796 N N . ASN A 1 94 ? -1.495 -3.046 -14.277 1.00 87.19 94 ASN A N 1
ATOM 797 C CA . ASN A 1 94 ? -1.840 -4.438 -14.013 1.00 87.19 94 ASN A CA 1
ATOM 798 C C . ASN A 1 94 ? -1.802 -4.684 -12.510 1.00 87.19 94 ASN A C 1
ATOM 800 O O . ASN A 1 94 ? -0.789 -4.398 -11.872 1.00 87.19 94 ASN A O 1
ATOM 804 N N . VAL A 1 95 ? -2.883 -5.226 -11.955 1.00 86.31 95 VAL A N 1
ATOM 805 C CA . VAL A 1 95 ? -2.871 -5.737 -10.582 1.00 86.31 95 VAL A CA 1
ATOM 806 C C . VAL A 1 95 ? -2.065 -7.032 -10.589 1.00 86.31 95 VAL A C 1
ATOM 808 O O . VAL A 1 95 ? -2.413 -7.971 -11.298 1.00 86.31 95 VAL A O 1
ATOM 811 N N . ILE A 1 96 ? -0.967 -7.054 -9.843 1.00 83.69 96 ILE A N 1
ATOM 812 C CA . ILE A 1 96 ? -0.094 -8.222 -9.687 1.00 83.69 96 ILE A CA 1
ATOM 813 C C . ILE A 1 96 ? -0.551 -9.071 -8.504 1.00 83.69 96 ILE A C 1
ATOM 815 O O . ILE A 1 96 ? -0.491 -10.293 -8.571 1.00 83.69 96 ILE A O 1
ATOM 819 N N . ALA A 1 97 ? -0.989 -8.418 -7.429 1.00 80.38 97 ALA A N 1
ATOM 820 C CA . ALA A 1 97 ? -1.417 -9.074 -6.206 1.00 80.38 97 ALA A CA 1
ATOM 821 C C . ALA A 1 97 ? -2.346 -8.171 -5.395 1.00 80.38 97 ALA A C 1
ATOM 823 O O . ALA A 1 97 ? -2.283 -6.943 -5.500 1.00 80.38 97 ALA A O 1
ATOM 824 N N . THR A 1 98 ? -3.192 -8.788 -4.574 1.00 83.44 98 THR A N 1
ATOM 825 C CA . THR A 1 98 ? -4.072 -8.098 -3.629 1.00 83.44 98 THR A CA 1
ATOM 826 C C . THR A 1 98 ? -3.975 -8.783 -2.275 1.00 83.44 98 THR A C 1
ATOM 828 O O . THR A 1 98 ? -4.107 -9.998 -2.186 1.00 83.44 98 THR A O 1
ATOM 831 N N . HIS A 1 99 ? -3.772 -7.997 -1.226 1.00 82.81 99 HIS A N 1
ATOM 832 C CA . HIS A 1 99 ? -3.798 -8.441 0.157 1.00 82.81 99 HIS A CA 1
ATOM 833 C C . HIS A 1 99 ? -4.869 -7.654 0.914 1.00 82.81 99 HIS A C 1
ATOM 835 O O . HIS A 1 99 ? -4.997 -6.446 0.720 1.00 82.81 99 HIS A O 1
ATOM 841 N N . VAL A 1 100 ? -5.666 -8.332 1.739 1.00 85.38 100 VAL A N 1
ATOM 842 C CA . VAL A 1 100 ? -6.781 -7.722 2.472 1.00 85.38 100 VAL A CA 1
ATOM 843 C C . VAL A 1 100 ? -6.602 -7.997 3.957 1.00 85.38 100 VAL A C 1
ATOM 845 O O . VAL A 1 100 ? -6.686 -9.142 4.389 1.00 85.38 100 VAL A O 1
ATOM 848 N N . LEU A 1 101 ? -6.400 -6.939 4.737 1.00 86.62 101 LEU A N 1
ATOM 849 C CA . LEU A 1 101 ? -6.397 -6.985 6.192 1.00 86.62 101 LEU A CA 1
ATOM 850 C C . LEU A 1 101 ? -7.826 -6.799 6.691 1.00 86.62 101 LEU A C 1
ATOM 852 O O . LEU A 1 101 ? -8.364 -5.693 6.684 1.00 86.62 101 LEU A O 1
ATOM 856 N N . THR A 1 102 ? -8.451 -7.895 7.107 1.00 85.94 102 THR A N 1
ATOM 857 C CA . THR A 1 102 ? -9.836 -7.905 7.602 1.00 85.94 102 THR A CA 1
ATOM 858 C C . THR A 1 102 ? -9.956 -7.480 9.062 1.00 85.94 102 THR A C 1
ATOM 860 O O . THR A 1 102 ? -11.019 -7.022 9.468 1.00 85.94 102 THR A O 1
ATOM 863 N N . ARG A 1 103 ? -8.880 -7.618 9.845 1.00 80.88 103 ARG A N 1
ATOM 864 C CA . ARG A 1 103 ? -8.840 -7.329 11.285 1.00 80.88 103 ARG A CA 1
ATOM 865 C C . ARG A 1 103 ? -7.874 -6.186 11.594 1.00 80.88 103 ARG A C 1
ATOM 867 O O . ARG A 1 103 ? -6.805 -6.396 12.159 1.00 80.88 103 ARG A O 1
ATOM 874 N N . LEU A 1 104 ? -8.238 -4.963 11.200 1.00 82.56 104 LEU A N 1
ATOM 875 C CA . LEU A 1 104 ? -7.407 -3.767 11.411 1.00 82.56 104 LEU A CA 1
ATOM 876 C C . LEU A 1 104 ? -7.060 -3.504 12.882 1.00 82.56 104 LEU A C 1
ATOM 878 O O . LEU A 1 104 ? -6.005 -2.944 13.170 1.00 82.56 104 LEU A O 1
ATOM 882 N N . GLN A 1 105 ? -7.921 -3.935 13.801 1.00 82.31 105 GLN A N 1
ATOM 883 C CA . GLN A 1 105 ? -7.733 -3.796 15.241 1.00 82.31 105 GLN A CA 1
ATOM 884 C C . GLN A 1 105 ? -6.435 -4.431 15.761 1.00 82.31 105 GLN A C 1
ATOM 886 O O . GLN A 1 105 ? -5.855 -3.932 16.723 1.00 82.31 105 GLN A O 1
ATOM 891 N N . GLU A 1 106 ? -5.937 -5.482 15.099 1.00 82.19 106 GLU A N 1
ATOM 892 C CA . GLU A 1 106 ? -4.692 -6.171 15.473 1.00 82.19 106 GLU A CA 1
ATOM 893 C C . GLU A 1 106 ? -3.445 -5.312 15.211 1.00 82.19 106 GLU A C 1
ATOM 895 O O . GLU A 1 106 ? -2.387 -5.557 15.787 1.00 82.19 106 GLU A O 1
ATOM 900 N N . TYR A 1 107 ? -3.584 -4.266 14.393 1.00 80.19 107 TYR A N 1
ATOM 901 C CA . TYR A 1 107 ? -2.504 -3.371 13.978 1.00 80.19 107 TYR A CA 1
ATOM 902 C C . TYR A 1 107 ? -2.579 -1.984 14.637 1.00 80.19 107 TYR A C 1
ATOM 904 O O . TYR A 1 107 ? -1.792 -1.093 14.305 1.00 80.19 107 TYR A O 1
ATOM 912 N N . ILE A 1 108 ? -3.524 -1.768 15.562 1.00 80.81 108 ILE A N 1
ATOM 913 C CA . ILE A 1 108 ? -3.655 -0.503 16.294 1.00 80.81 108 ILE A CA 1
ATOM 914 C C . ILE A 1 108 ? -2.571 -0.418 17.371 1.00 80.81 108 ILE A C 1
ATOM 916 O O . ILE A 1 108 ? -2.578 -1.158 18.358 1.00 80.81 108 ILE A O 1
ATOM 920 N N . PHE A 1 109 ? -1.683 0.561 17.234 1.00 78.00 109 PHE A N 1
ATOM 921 C CA . PHE A 1 109 ? -0.718 0.917 18.259 1.00 78.00 109 PHE A CA 1
ATOM 922 C C . PHE A 1 109 ? -1.353 1.858 19.289 1.00 78.00 109 PHE A C 1
ATOM 924 O O . PHE A 1 109 ? -1.813 2.957 18.969 1.00 78.00 109 PHE A O 1
ATOM 931 N N . ARG A 1 110 ? -1.345 1.434 20.557 1.00 72.31 110 ARG A N 1
ATOM 932 C CA . ARG A 1 110 ? -1.761 2.257 21.698 1.00 72.31 110 ARG A CA 1
ATOM 933 C C . ARG A 1 110 ? -0.523 2.570 22.543 1.00 72.31 110 ARG A C 1
ATOM 935 O O . ARG A 1 110 ? -0.020 1.660 23.205 1.00 72.31 110 ARG A O 1
ATOM 942 N N . PRO A 1 111 ? -0.001 3.810 22.530 1.00 65.00 111 PRO A N 1
ATOM 943 C CA . PRO A 1 111 ? 1.138 4.156 23.368 1.00 65.00 111 PRO A CA 1
ATOM 944 C C . PRO A 1 111 ? 0.757 3.994 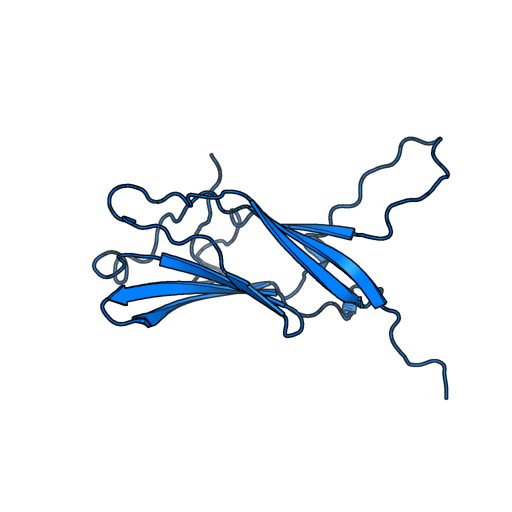24.844 1.00 65.00 111 PRO A C 1
ATOM 946 O O . PRO A 1 111 ? -0.265 4.516 25.291 1.00 65.00 111 PRO A O 1
ATOM 949 N N . GLN A 1 112 ? 1.576 3.271 25.611 1.00 58.41 112 GLN A N 1
ATOM 950 C CA . GLN A 1 112 ? 1.440 3.231 27.064 1.00 58.41 112 GLN A CA 1
ATOM 951 C C . GLN A 1 112 ? 1.816 4.611 27.604 1.00 58.41 112 GLN A C 1
ATOM 953 O O . GLN A 1 112 ? 2.993 4.965 27.635 1.00 58.41 112 GLN A O 1
ATOM 958 N N . THR A 1 113 ? 0.841 5.422 28.010 1.00 56.09 113 THR A N 1
ATOM 959 C CA . THR A 1 113 ? 1.180 6.651 28.732 1.00 56.09 113 THR A CA 1
ATOM 960 C C . THR A 1 113 ? 1.755 6.287 30.087 1.00 56.09 113 THR A C 1
ATOM 962 O O . THR A 1 113 ? 1.147 5.513 30.833 1.00 56.09 113 THR A O 1
ATOM 965 N N . SER A 1 114 ? 2.888 6.889 30.439 1.00 49.28 114 SER A N 1
ATOM 966 C CA . SER A 1 114 ? 3.320 6.950 31.827 1.00 49.28 114 SER A CA 1
ATOM 967 C C . SER A 1 114 ? 2.207 7.576 32.677 1.00 49.28 114 SER A C 1
ATOM 969 O O . SER A 1 114 ? 1.484 8.480 32.252 1.00 49.28 114 SER A O 1
ATOM 971 N N . ILE A 1 115 ? 2.029 7.036 33.882 1.00 51.41 115 ILE A N 1
ATOM 972 C CA . ILE A 1 115 ? 1.036 7.468 34.867 1.00 51.41 115 ILE A CA 1
ATOM 973 C C . ILE A 1 115 ? 1.348 8.928 35.243 1.00 51.41 115 ILE A C 1
ATOM 975 O O . ILE A 1 115 ? 2.178 9.178 36.109 1.00 51.41 115 ILE A O 1
ATOM 979 N N . GLY A 1 116 ? 0.736 9.903 34.567 1.00 51.22 116 GLY A N 1
ATOM 980 C CA . GLY A 1 116 ? 0.986 11.320 34.852 1.00 51.22 116 GLY A CA 1
ATOM 981 C C . GLY A 1 116 ? 0.324 12.311 33.899 1.00 51.22 116 GLY A C 1
ATOM 982 O O . GLY A 1 116 ? -0.237 13.302 34.363 1.00 51.22 116 GLY A O 1
ATOM 983 N N . ASP A 1 117 ? 0.284 12.026 32.598 1.00 48.81 117 ASP A N 1
ATOM 984 C CA . ASP A 1 117 ? -0.199 13.006 31.618 1.00 48.81 117 ASP A CA 1
ATOM 985 C C . ASP A 1 117 ? -1.690 12.823 31.310 1.00 48.81 117 ASP A C 1
ATOM 987 O O . ASP A 1 117 ? -2.106 12.138 30.379 1.00 48.81 117 ASP A O 1
ATOM 991 N N . LYS A 1 118 ? -2.532 13.478 32.118 1.00 44.66 118 LYS A N 1
ATOM 992 C CA . LYS A 1 118 ? -3.988 13.584 31.906 1.00 44.66 118 LYS A CA 1
ATOM 993 C C . LYS A 1 118 ? -4.389 14.652 30.878 1.00 44.66 118 LYS A C 1
ATOM 995 O O . LYS A 1 118 ? -5.545 15.069 30.876 1.00 44.66 118 LYS A O 1
ATOM 1000 N N . ASN A 1 119 ? -3.479 15.110 30.017 1.00 40.31 119 ASN A N 1
ATOM 1001 C CA . ASN A 1 119 ? -3.794 16.154 29.044 1.00 40.31 119 ASN A CA 1
ATOM 1002 C C . ASN A 1 119 ? -3.591 15.676 27.602 1.00 40.31 119 ASN A C 1
ATOM 1004 O O . ASN A 1 119 ? -2.476 15.434 27.156 1.00 40.31 119 ASN A O 1
ATOM 1008 N N . SER A 1 120 ? -4.726 15.562 26.904 1.00 46.03 120 SER A N 1
ATOM 1009 C CA . SER A 1 120 ? -4.878 15.399 25.455 1.00 46.03 120 SER A CA 1
ATOM 1010 C C . SER A 1 120 ? -4.034 14.295 24.822 1.00 46.03 120 SER A C 1
ATOM 1012 O O . SER A 1 120 ? -3.108 14.564 24.058 1.00 46.03 120 SER A O 1
ATOM 1014 N N . TYR A 1 121 ? -4.446 13.043 25.033 1.00 44.03 121 TYR A N 1
ATOM 1015 C CA . TYR A 1 121 ? -4.256 12.035 23.996 1.00 44.03 121 TYR A CA 1
ATOM 1016 C C . TYR A 1 121 ? -4.749 12.639 22.687 1.00 44.03 121 TYR A C 1
ATOM 1018 O O . TYR A 1 121 ? -5.918 13.027 22.577 1.00 44.03 121 TYR A O 1
ATOM 1026 N N . SER A 1 122 ? -3.859 12.761 21.709 1.00 48.12 122 SER A N 1
ATOM 1027 C CA . SER A 1 122 ? -4.291 12.971 20.339 1.00 48.12 122 SER A CA 1
ATOM 1028 C C . SER A 1 122 ? -5.363 11.907 20.078 1.00 48.12 122 SER A C 1
ATOM 1030 O O . SER A 1 122 ? -5.116 10.720 20.290 1.00 48.12 122 SER A O 1
ATOM 1032 N N . ARG A 1 123 ? -6.579 12.315 19.695 1.00 54.12 123 ARG A N 1
ATOM 1033 C CA . ARG A 1 123 ? -7.700 11.401 19.383 1.00 54.12 123 ARG A CA 1
ATOM 1034 C C . ARG A 1 123 ? -7.430 10.558 18.127 1.00 54.12 123 ARG A C 1
ATOM 1036 O O . ARG A 1 123 ? -8.368 10.024 17.553 1.00 54.12 123 ARG A O 1
ATOM 1043 N N . VAL A 1 124 ? -6.174 10.524 17.692 1.00 56.59 124 VAL A N 1
ATOM 1044 C CA . VAL A 1 124 ? -5.664 9.867 16.508 1.00 56.59 124 VAL A CA 1
ATOM 1045 C C . VAL A 1 124 ? -5.003 8.573 16.958 1.00 56.59 124 VAL A C 1
ATOM 1047 O O . VAL A 1 124 ? -3.924 8.575 17.549 1.00 56.59 124 VAL A O 1
ATOM 1050 N N . SER A 1 125 ? -5.687 7.461 16.715 1.00 61.12 125 SER A N 1
ATOM 1051 C CA . SER A 1 125 ? -5.132 6.113 16.842 1.00 61.12 125 SER A CA 1
ATOM 1052 C C . SER A 1 125 ? -4.154 5.882 15.692 1.00 61.12 125 SER A C 1
ATOM 1054 O O . SER A 1 125 ? -4.500 6.154 14.541 1.00 61.12 125 SER A O 1
ATOM 1056 N N . HIS A 1 126 ? -2.955 5.375 15.984 1.00 67.44 126 HIS A N 1
ATOM 1057 C CA . HIS A 1 126 ? -1.972 5.025 14.959 1.00 67.44 126 HIS A CA 1
ATOM 1058 C C . HIS A 1 126 ? -2.133 3.552 14.584 1.00 67.44 126 HIS A C 1
ATOM 1060 O O . HIS A 1 126 ? -2.098 2.686 15.457 1.00 67.44 126 HIS A O 1
ATOM 1066 N N . ILE A 1 127 ? -2.308 3.259 13.299 1.00 68.56 127 ILE A N 1
ATOM 1067 C CA . ILE A 1 127 ? -2.298 1.891 12.770 1.00 68.56 127 ILE A CA 1
ATOM 1068 C C . ILE A 1 127 ? -0.983 1.709 12.030 1.00 68.56 127 ILE A C 1
ATOM 1070 O O . ILE A 1 127 ? -0.805 2.325 10.983 1.00 68.56 127 ILE A O 1
ATOM 1074 N N . VAL A 1 128 ? -0.072 0.901 12.572 1.00 63.66 128 VAL A N 1
ATOM 1075 C CA . VAL A 1 128 ? 1.254 0.684 11.978 1.00 63.66 128 VAL A CA 1
ATOM 1076 C C . VAL A 1 128 ? 1.270 -0.667 11.290 1.00 63.66 128 VAL A C 1
ATOM 1078 O O . VAL A 1 128 ? 1.096 -1.708 11.923 1.00 63.66 128 VAL A O 1
ATOM 1081 N N . LEU A 1 129 ? 1.493 -0.648 9.981 1.00 64.81 129 LEU A N 1
ATOM 1082 C CA . LEU A 1 129 ? 1.486 -1.853 9.165 1.00 64.81 129 LEU A CA 1
ATOM 1083 C C . LEU A 1 129 ? 2.892 -2.206 8.730 1.00 64.81 129 LEU A C 1
ATOM 1085 O O . LEU A 1 129 ? 3.491 -1.518 7.902 1.00 64.81 129 LEU A O 1
ATOM 1089 N N . ASN A 1 130 ? 3.372 -3.316 9.282 1.00 57.88 130 ASN A N 1
ATOM 1090 C CA . ASN A 1 130 ? 4.597 -3.967 8.866 1.00 57.88 130 ASN A CA 1
ATOM 1091 C C . ASN A 1 130 ? 4.237 -5.296 8.186 1.00 57.88 130 ASN A C 1
ATOM 1093 O O . ASN A 1 130 ? 3.829 -6.251 8.847 1.00 57.88 130 ASN A O 1
ATOM 1097 N N . VAL A 1 131 ? 4.307 -5.345 6.854 1.00 53.56 131 VAL A N 1
ATOM 1098 C CA . VAL A 1 131 ? 3.836 -6.498 6.060 1.00 53.56 131 VAL A CA 1
ATOM 1099 C C . VAL A 1 131 ? 4.947 -7.549 5.924 1.00 53.56 131 VAL A C 1
ATOM 1101 O O . VAL A 1 131 ? 5.332 -7.943 4.823 1.00 53.56 131 VAL A O 1
ATOM 1104 N N . GLU A 1 132 ? 5.471 -7.994 7.067 1.00 48.59 132 GLU A N 1
ATOM 1105 C CA . GLU A 1 132 ? 6.489 -9.054 7.158 1.00 48.59 132 GLU A CA 1
ATOM 1106 C C . GLU A 1 132 ? 5.885 -10.446 7.341 1.00 48.59 132 GLU A C 1
ATOM 1108 O O . GLU A 1 132 ? 6.488 -11.441 6.960 1.00 48.59 132 GLU A O 1
ATOM 1113 N N . HIS A 1 133 ? 4.686 -10.516 7.923 1.00 37.56 133 HIS A N 1
ATOM 1114 C CA . HIS A 1 133 ? 4.093 -11.742 8.470 1.00 37.56 133 HIS A CA 1
ATOM 1115 C C . HIS A 1 133 ? 2.909 -12.279 7.649 1.00 37.56 133 HIS A C 1
ATOM 1117 O O . HIS A 1 133 ? 2.026 -12.942 8.186 1.00 37.56 133 HIS A O 1
ATOM 1123 N N . ALA A 1 134 ? 2.851 -12.002 6.346 1.00 40.97 134 ALA A N 1
ATOM 1124 C CA . ALA A 1 134 ? 1.930 -12.738 5.485 1.00 40.97 134 ALA A CA 1
ATOM 1125 C C . ALA A 1 134 ? 2.604 -14.060 5.093 1.00 40.97 134 ALA A C 1
ATOM 1127 O O . ALA A 1 134 ? 3.340 -14.110 4.106 1.00 40.97 134 ALA A O 1
ATOM 1128 N N . GLU A 1 135 ? 2.395 -15.117 5.886 1.00 39.66 135 GLU A N 1
ATOM 1129 C CA . GLU A 1 135 ? 2.840 -16.459 5.511 1.00 39.66 135 GLU A CA 1
ATOM 1130 C C . GLU A 1 135 ? 2.222 -16.829 4.155 1.00 39.66 135 GLU A C 1
ATOM 1132 O O . GLU A 1 135 ? 1.008 -16.773 3.941 1.00 39.66 135 GLU A O 1
ATOM 1137 N N . GLN A 1 136 ? 3.087 -17.173 3.203 1.00 43.91 136 GLN A N 1
ATOM 1138 C CA . GLN A 1 136 ? 2.725 -17.378 1.799 1.00 43.91 136 GLN A CA 1
ATOM 1139 C C . GLN A 1 136 ? 1.802 -18.595 1.578 1.00 43.91 136 GLN A C 1
ATOM 1141 O O . GLN A 1 136 ? 1.216 -18.734 0.499 1.00 43.91 136 GLN A O 1
ATOM 1146 N N . ASP A 1 137 ? 1.670 -19.446 2.600 1.00 39.72 137 ASP A N 1
ATOM 1147 C CA . ASP A 1 137 ? 0.777 -20.606 2.650 1.00 39.72 137 ASP A CA 1
ATOM 1148 C C . ASP A 1 137 ? -0.670 -20.226 3.006 1.00 39.72 137 ASP A C 1
ATOM 1150 O O . ASP A 1 137 ? -1.602 -20.879 2.537 1.00 39.72 137 ASP A O 1
ATOM 1154 N N . GLU A 1 138 ? -0.882 -19.147 3.768 1.00 39.25 138 GLU A N 1
ATOM 1155 C CA . GLU A 1 138 ? -2.223 -18.668 4.132 1.00 39.25 138 GLU A CA 1
ATOM 1156 C C . GLU A 1 138 ? -2.797 -17.719 3.063 1.00 39.25 138 GLU A C 1
ATOM 1158 O O . GLU A 1 138 ? -4.003 -17.702 2.811 1.00 39.25 138 GLU A O 1
ATOM 1163 N N . TYR A 1 139 ? -1.927 -16.984 2.356 1.00 44.69 139 TYR A N 1
ATOM 1164 C CA . TYR A 1 139 ? -2.311 -16.051 1.292 1.00 44.69 139 TYR A CA 1
ATOM 1165 C C . TYR A 1 139 ? -1.435 -16.248 0.044 1.00 44.69 139 TYR A C 1
ATOM 1167 O O . TYR A 1 139 ? -0.369 -15.636 -0.075 1.00 44.69 139 TYR A O 1
ATOM 1175 N N . PRO A 1 140 ? -1.872 -17.059 -0.939 1.00 41.53 140 PRO A N 1
ATOM 1176 C CA . PRO A 1 140 ? -1.031 -17.460 -2.067 1.00 41.53 140 PRO A CA 1
ATOM 1177 C C . PRO A 1 140 ? -0.593 -16.303 -2.986 1.00 41.53 140 PRO A C 1
ATOM 1179 O O . PRO A 1 140 ? 0.415 -16.454 -3.690 1.00 41.53 140 PRO A O 1
ATOM 1182 N N . ASP A 1 141 ? -1.294 -15.166 -2.925 1.00 44.53 141 ASP A N 1
ATOM 1183 C CA . ASP A 1 141 ? -1.021 -13.932 -3.673 1.00 44.53 141 ASP A CA 1
ATOM 1184 C C . ASP A 1 141 ? -0.285 -12.855 -2.851 1.00 44.53 141 ASP A C 1
ATOM 1186 O O . ASP A 1 141 ? -0.076 -11.749 -3.345 1.00 44.53 141 ASP A O 1
ATOM 1190 N N . ALA A 1 142 ? 0.120 -13.130 -1.606 1.00 38.88 142 ALA A N 1
ATOM 1191 C CA . ALA A 1 142 ? 0.835 -12.152 -0.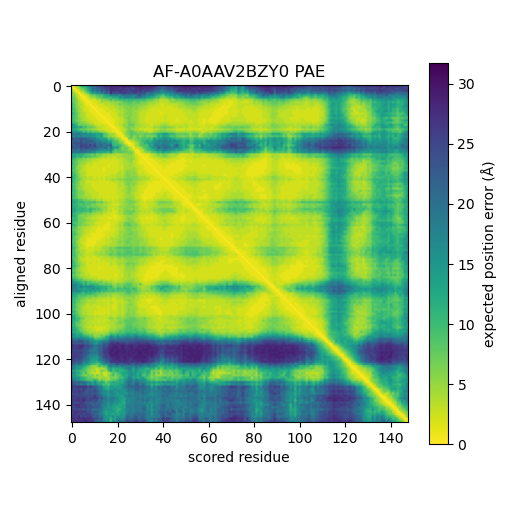791 1.00 38.88 142 ALA A CA 1
ATOM 1192 C C . ALA A 1 142 ? 2.217 -11.809 -1.384 1.00 38.88 142 ALA A C 1
ATOM 1194 O O . ALA A 1 142 ? 2.958 -12.675 -1.859 1.00 38.88 142 ALA A O 1
ATOM 1195 N N . PHE A 1 143 ? 2.566 -10.522 -1.345 1.00 47.56 143 PHE A N 1
ATOM 1196 C CA . PHE A 1 143 ? 3.911 -10.018 -1.610 1.00 47.56 143 PHE A CA 1
ATOM 1197 C C . PHE A 1 143 ? 4.524 -9.587 -0.280 1.00 47.56 143 PHE A C 1
ATOM 1199 O O . PHE A 1 143 ? 3.916 -8.819 0.462 1.00 47.56 143 PHE A O 1
ATOM 1206 N N . LEU A 1 144 ? 5.721 -10.088 0.021 1.00 43.41 144 LEU A N 1
ATOM 1207 C CA . LEU A 1 144 ? 6.427 -9.739 1.248 1.00 43.41 144 LEU A CA 1
ATOM 1208 C C . LEU A 1 144 ? 6.989 -8.322 1.121 1.00 43.41 144 LEU A C 1
ATOM 1210 O O . LEU A 1 144 ? 7.814 -8.049 0.237 1.00 43.41 144 LEU A O 1
ATOM 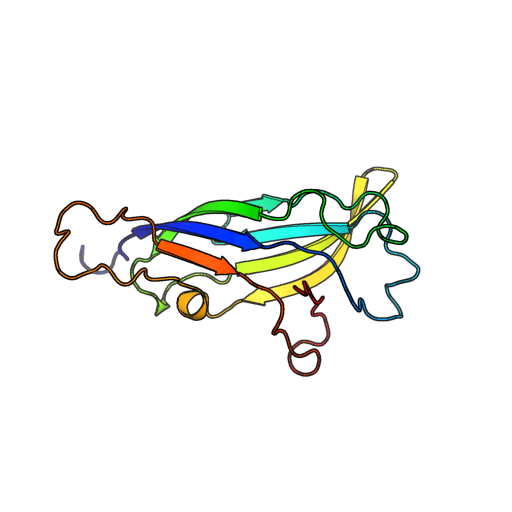1214 N N . VAL A 1 145 ? 6.559 -7.438 2.024 1.00 44.97 145 VAL A N 1
ATOM 1215 C CA . VAL A 1 145 ? 7.246 -6.175 2.303 1.00 44.97 145 VAL A CA 1
ATOM 1216 C C . VAL A 1 145 ? 8.141 -6.419 3.510 1.00 44.97 145 VAL A C 1
ATOM 1218 O O . VAL A 1 145 ? 7.789 -6.090 4.634 1.00 44.97 145 VAL A O 1
ATOM 1221 N N . THR A 1 146 ? 9.278 -7.081 3.286 1.00 31.45 146 THR A N 1
ATOM 1222 C CA . THR A 1 146 ? 10.177 -7.455 4.389 1.00 31.45 146 THR A CA 1
ATOM 1223 C C . THR A 1 146 ? 10.952 -6.244 4.904 1.00 31.45 146 THR A C 1
ATOM 1225 O O . THR A 1 146 ? 11.484 -5.457 4.109 1.00 31.45 146 THR A O 1
ATOM 1228 N N . THR A 1 147 ? 11.061 -6.144 6.225 1.00 28.97 147 THR A N 1
ATOM 1229 C CA . THR A 1 147 ? 12.124 -5.422 6.923 1.00 28.97 147 THR A CA 1
ATOM 1230 C C . THR A 1 147 ? 13.347 -6.339 7.025 1.00 28.97 147 THR A C 1
ATOM 1232 O O . THR A 1 147 ? 13.278 -7.529 6.702 1.00 28.97 147 THR A O 1
ATOM 1235 N N . VAL A 1 148 ? 14.504 -5.758 7.343 1.00 30.92 148 VAL A N 1
ATOM 1236 C CA . VAL A 1 148 ? 15.730 -6.489 7.719 1.00 30.92 148 VAL A CA 1
ATOM 1237 C C . VAL A 1 148 ? 15.740 -6.681 9.228 1.00 30.92 148 VAL A C 1
ATOM 1239 O O . VAL A 1 148 ? 15.206 -5.774 9.909 1.00 30.92 148 VAL A O 1
#